Protein AF-A0A8I1ED83-F1 (afdb_monomer_lite)

Sequence (125 aa):
MSNDLAVIEKYAGKINADVREGWEAGLKGRIRVVGGYTDRPAPGHLTGPRLLDWESGRDAATRLLSTRMTIFSGKNRDGKVEVKRKGWPQRWPVVMKMASDGCYGDVDVYHMEDGQISRHHCCGI

Organism: Pseudomonas putida (NCBI:txid303)

Structure (mmCIF, N/CA/C/O backbone):
data_AF-A0A8I1ED83-F1
#
_entry.id   AF-A0A8I1ED83-F1
#
loop_
_atom_site.group_PDB
_atom_site.id
_atom_site.type_symbol
_atom_site.label_atom_id
_atom_site.label_alt_id
_atom_site.label_comp_id
_atom_site.label_asym_id
_atom_site.label_entity_id
_atom_site.label_seq_id
_atom_site.pdbx_PDB_ins_code
_atom_site.Cartn_x
_atom_site.Cartn_y
_atom_site.Cartn_z
_atom_site.occupancy
_atom_site.B_iso_or_equiv
_atom_site.auth_seq_id
_atom_site.auth_comp_id
_atom_site.auth_asym_id
_atom_site.auth_atom_id
_atom_site.pdbx_PDB_model_num
ATOM 1 N N . MET A 1 1 ? -8.269 8.825 -12.696 1.00 40.94 1 MET A N 1
ATOM 2 C CA . MET A 1 1 ? -7.217 8.755 -13.731 1.00 40.94 1 MET A CA 1
ATOM 3 C C . MET A 1 1 ? -6.224 9.924 -13.688 1.00 40.94 1 MET A C 1
ATOM 5 O O . MET A 1 1 ? -5.092 9.684 -14.069 1.00 40.94 1 MET A O 1
ATOM 9 N N . SER A 1 2 ? -6.554 11.148 -13.222 1.00 51.75 2 SER A N 1
ATOM 10 C CA . SER A 1 2 ? -5.547 12.239 -13.138 1.00 51.75 2 SER A CA 1
ATOM 11 C C . SER A 1 2 ? -4.580 12.130 -11.947 1.00 51.75 2 SER A C 1
ATOM 13 O O . SER A 1 2 ? -3.435 12.549 -12.070 1.00 51.75 2 SER A O 1
ATOM 15 N N . ASN A 1 3 ? -5.000 11.535 -10.821 1.00 67.12 3 ASN A N 1
ATOM 16 C CA . ASN A 1 3 ? -4.136 11.393 -9.640 1.00 67.12 3 ASN A CA 1
ATOM 17 C C . ASN A 1 3 ? -2.948 10.453 -9.877 1.00 67.12 3 ASN A C 1
ATOM 19 O O . ASN A 1 3 ? -1.863 10.721 -9.375 1.00 67.12 3 ASN A O 1
ATOM 23 N N . ASP A 1 4 ? -3.122 9.398 -10.678 1.00 72.31 4 ASP A N 1
ATOM 24 C CA . ASP A 1 4 ? -2.057 8.417 -10.904 1.00 72.31 4 ASP A CA 1
ATOM 25 C 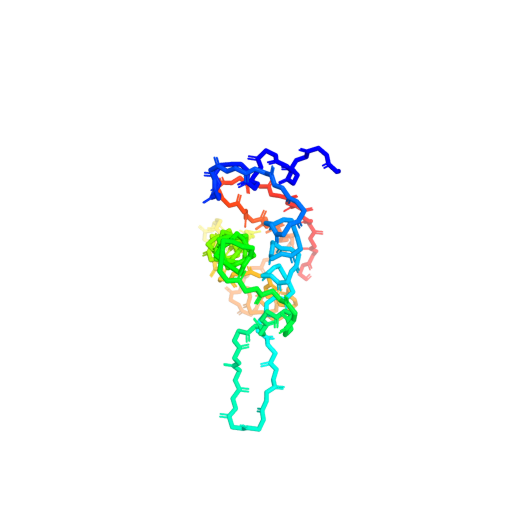C . ASP A 1 4 ? -0.858 9.049 -11.621 1.00 72.31 4 ASP A C 1
ATOM 27 O O . ASP A 1 4 ? 0.279 8.775 -11.265 1.00 72.31 4 ASP A O 1
ATOM 31 N N . LEU A 1 5 ? -1.094 9.954 -12.578 1.00 82.56 5 LEU A N 1
ATOM 32 C CA . LEU A 1 5 ? -0.021 10.624 -13.322 1.00 82.56 5 LEU A CA 1
ATOM 33 C C . LEU A 1 5 ? 0.815 11.548 -12.430 1.00 82.56 5 LEU A C 1
ATOM 35 O O . LEU A 1 5 ? 2.039 11.480 -12.477 1.00 82.56 5 LEU A O 1
ATOM 39 N N . ALA A 1 6 ? 0.171 12.352 -11.579 1.00 84.50 6 ALA A N 1
ATOM 40 C CA . ALA A 1 6 ? 0.872 13.239 -10.648 1.00 84.50 6 ALA A CA 1
ATOM 41 C C . ALA A 1 6 ? 1.705 12.453 -9.622 1.00 84.50 6 ALA A C 1
ATOM 43 O O . ALA A 1 6 ? 2.816 12.847 -9.267 1.00 84.50 6 ALA A O 1
ATOM 44 N N . VAL A 1 7 ? 1.187 11.312 -9.161 1.00 83.44 7 VAL A N 1
ATOM 45 C CA . VAL A 1 7 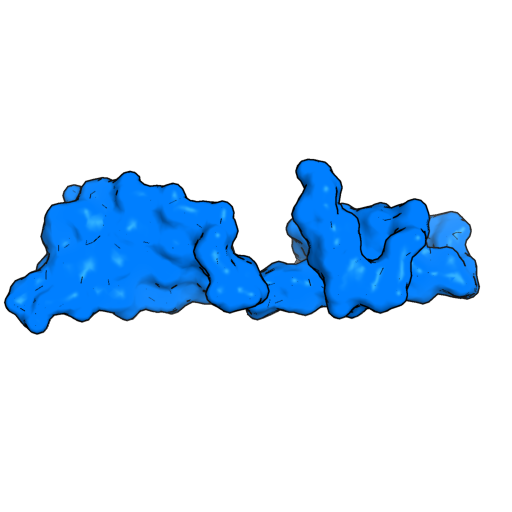? 1.915 10.431 -8.244 1.00 83.44 7 VAL A CA 1
ATOM 46 C C . VAL A 1 7 ? 3.079 9.743 -8.964 1.00 83.44 7 VAL A C 1
ATOM 48 O O . VAL A 1 7 ? 4.186 9.712 -8.430 1.00 83.44 7 VAL A O 1
ATOM 51 N N . ILE A 1 8 ? 2.877 9.249 -10.189 1.00 85.75 8 ILE A N 1
ATOM 52 C CA . ILE A 1 8 ? 3.959 8.677 -11.002 1.00 85.75 8 ILE A CA 1
ATOM 53 C C . ILE A 1 8 ? 5.072 9.704 -11.192 1.00 85.75 8 ILE A C 1
ATOM 55 O O . ILE A 1 8 ? 6.229 9.392 -10.932 1.00 85.75 8 ILE A O 1
ATOM 59 N N . GLU A 1 9 ? 4.744 10.933 -11.584 1.00 89.25 9 GLU A N 1
ATOM 60 C CA . GLU A 1 9 ? 5.734 11.996 -11.769 1.00 89.25 9 GLU A CA 1
ATOM 61 C C . GLU A 1 9 ? 6.491 12.307 -10.475 1.00 89.25 9 GLU A C 1
ATOM 63 O O . GLU A 1 9 ? 7.718 12.385 -10.489 1.00 89.25 9 GLU A O 1
ATOM 68 N N . LYS A 1 10 ? 5.789 12.372 -9.337 1.00 87.94 10 LYS A N 1
ATOM 69 C CA . LYS A 1 10 ? 6.400 12.575 -8.016 1.00 87.94 10 LYS A CA 1
ATOM 70 C C . LYS A 1 10 ? 7.448 11.509 -7.671 1.00 87.94 10 LYS A C 1
ATOM 72 O O . LYS A 1 10 ? 8.476 11.844 -7.087 1.00 87.94 10 LYS A O 1
ATOM 77 N N . TYR A 1 11 ? 7.190 10.235 -7.976 1.00 88.19 11 TYR A N 1
ATOM 78 C CA . TYR A 1 11 ? 8.061 9.127 -7.553 1.00 88.19 11 TYR A CA 1
ATOM 79 C C . TYR A 1 11 ? 9.071 8.665 -8.612 1.00 88.19 11 TYR A C 1
ATOM 81 O O . TYR A 1 11 ? 10.165 8.232 -8.243 1.00 88.19 11 TYR A O 1
ATOM 89 N N . ALA A 1 12 ? 8.715 8.726 -9.896 1.00 88.38 12 ALA A N 1
ATOM 90 C CA . ALA A 1 12 ? 9.541 8.282 -11.021 1.00 88.38 12 ALA A CA 1
ATOM 91 C C . ALA A 1 12 ? 10.260 9.443 -11.736 1.00 88.38 12 ALA A C 1
ATOM 93 O O . ALA A 1 12 ? 11.195 9.202 -12.500 1.00 88.38 12 ALA A O 1
ATOM 94 N N . GLY A 1 13 ? 9.835 10.694 -11.516 1.00 88.62 13 GLY A N 1
ATOM 95 C CA . GLY A 1 13 ? 10.445 11.906 -12.080 1.00 88.62 13 GLY A CA 1
ATOM 96 C C . GLY A 1 13 ? 10.150 12.166 -13.561 1.00 88.62 13 GLY A C 1
ATOM 97 O O . GLY A 1 13 ? 10.587 13.178 -14.101 1.00 88.62 13 GLY A O 1
ATOM 98 N N . LYS A 1 14 ? 9.443 11.257 -14.239 1.00 89.31 14 LYS A N 1
ATOM 99 C CA . LYS A 1 14 ? 9.040 11.380 -15.645 1.00 89.31 14 LYS A CA 1
ATOM 100 C C . LYS A 1 14 ? 7.851 10.478 -15.947 1.00 89.31 14 LYS A C 1
ATOM 102 O O . LYS A 1 14 ? 7.622 9.494 -15.247 1.00 89.31 14 LYS A O 1
ATOM 107 N N . ILE A 1 15 ? 7.130 10.781 -17.024 1.00 89.88 15 ILE A N 1
ATOM 108 C CA . ILE A 1 15 ? 5.992 9.984 -17.488 1.00 89.88 15 ILE A CA 1
ATOM 109 C C . ILE A 1 15 ? 6.211 9.584 -18.948 1.00 89.88 15 ILE A C 1
ATOM 111 O O . ILE A 1 15 ? 6.312 10.436 -19.827 1.00 89.88 15 ILE A O 1
ATOM 115 N N . ASN A 1 16 ? 6.227 8.280 -19.216 1.00 93.19 16 ASN A N 1
ATOM 116 C CA . ASN A 1 16 ? 6.091 7.712 -20.556 1.00 93.19 16 ASN A CA 1
ATOM 117 C C . ASN A 1 16 ? 5.361 6.357 -20.489 1.00 93.19 16 ASN A C 1
ATOM 119 O O . ASN A 1 16 ? 4.943 5.929 -19.411 1.00 93.19 16 ASN A O 1
ATOM 123 N N . ALA A 1 17 ? 5.157 5.710 -21.639 1.00 93.06 17 ALA A N 1
ATOM 124 C CA . ALA A 1 17 ? 4.416 4.452 -21.718 1.00 93.06 17 ALA A CA 1
ATOM 125 C C . ALA A 1 17 ? 5.068 3.328 -20.894 1.00 93.06 17 ALA A C 1
ATOM 127 O O . ALA A 1 17 ? 4.368 2.668 -20.129 1.00 93.06 17 ALA A O 1
ATOM 128 N N . ASP A 1 18 ? 6.391 3.175 -20.984 1.00 95.88 18 ASP A N 1
ATOM 129 C CA . ASP A 1 18 ? 7.129 2.120 -20.285 1.00 95.88 18 ASP A CA 1
ATOM 130 C C . ASP A 1 18 ? 7.095 2.347 -18.756 1.00 95.88 18 ASP A C 1
ATOM 132 O O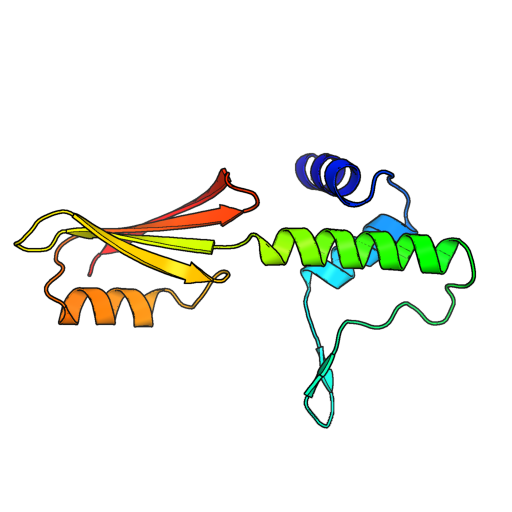 . ASP A 1 18 ? 6.807 1.418 -18.003 1.00 95.88 18 ASP A O 1
ATOM 136 N N . VAL A 1 19 ? 7.254 3.596 -18.283 1.00 95.19 19 VAL A N 1
ATOM 137 C CA . VAL A 1 19 ? 7.088 3.964 -16.857 1.00 95.19 19 VAL A CA 1
ATOM 138 C C . VAL A 1 19 ? 5.679 3.640 -16.362 1.00 95.19 19 VAL A C 1
ATOM 140 O O . VAL A 1 19 ? 5.513 3.113 -15.263 1.00 95.19 19 VAL A O 1
ATOM 143 N N . ARG A 1 20 ? 4.641 3.953 -17.146 1.00 94.38 20 ARG A N 1
ATOM 144 C CA . ARG A 1 20 ? 3.250 3.671 -16.758 1.00 94.38 20 ARG A CA 1
ATOM 145 C C . ARG A 1 20 ? 2.981 2.173 -16.676 1.00 94.38 20 ARG A C 1
ATOM 147 O O . ARG A 1 20 ? 2.359 1.726 -15.717 1.00 94.38 20 ARG A O 1
ATOM 154 N N . GLU A 1 21 ? 3.475 1.402 -17.637 1.00 94.75 21 GLU A N 1
ATOM 155 C CA . GLU A 1 21 ? 3.362 -0.056 -17.607 1.00 94.75 21 GLU A CA 1
ATOM 156 C C . GLU A 1 21 ? 4.087 -0.643 -16.385 1.00 94.75 21 GLU A C 1
ATOM 158 O O . GLU A 1 21 ? 3.533 -1.477 -15.663 1.00 94.75 21 GLU A O 1
ATOM 163 N N . GLY A 1 22 ? 5.296 -0.152 -16.100 1.00 95.00 22 GLY A N 1
ATOM 164 C CA . GLY A 1 22 ? 6.054 -0.507 -14.905 1.00 95.00 22 GLY A CA 1
ATOM 165 C C . GLY A 1 22 ? 5.303 -0.185 -13.618 1.00 95.00 22 GLY A C 1
ATOM 166 O O . GLY A 1 22 ? 5.197 -1.028 -12.726 1.00 95.00 22 GLY A O 1
ATOM 167 N N . TRP A 1 23 ? 4.709 1.006 -13.537 1.00 94.81 23 TRP A N 1
ATOM 168 C CA . TRP A 1 23 ? 3.883 1.437 -12.411 1.00 94.81 23 TRP A CA 1
ATOM 169 C C . TRP A 1 23 ? 2.700 0.497 -12.168 1.00 94.81 23 TRP A C 1
ATOM 171 O O . TRP A 1 23 ? 2.493 0.025 -11.048 1.00 94.81 23 TRP A O 1
ATOM 181 N N . GLU A 1 24 ? 1.953 0.158 -13.218 1.00 93.62 24 GLU A N 1
ATOM 182 C CA . GLU A 1 24 ? 0.839 -0.787 -13.131 1.00 93.62 24 GLU A CA 1
ATOM 183 C C . GLU A 1 24 ? 1.297 -2.179 -12.677 1.00 93.62 24 GLU A C 1
ATOM 185 O O . GLU A 1 24 ? 0.606 -2.839 -11.892 1.00 93.62 24 GLU A O 1
ATOM 190 N N . ALA A 1 25 ? 2.467 -2.634 -13.132 1.00 93.56 25 ALA A N 1
ATOM 191 C CA . ALA A 1 25 ? 3.063 -3.878 -12.663 1.00 93.56 25 ALA A CA 1
ATOM 192 C C . ALA A 1 25 ? 3.439 -3.797 -11.175 1.00 93.56 25 ALA A C 1
ATOM 194 O O . ALA A 1 25 ? 3.102 -4.703 -10.412 1.00 93.56 25 ALA A O 1
ATOM 195 N N . GLY A 1 26 ? 4.067 -2.705 -10.738 1.00 91.94 26 GLY A N 1
ATOM 196 C CA . GLY A 1 26 ? 4.436 -2.494 -9.339 1.00 91.94 26 GLY A CA 1
ATOM 197 C C . GLY A 1 26 ? 3.223 -2.423 -8.407 1.00 91.94 26 GLY A C 1
ATOM 198 O O . GLY A 1 26 ? 3.232 -3.050 -7.349 1.00 91.94 26 GLY A O 1
ATOM 199 N N . LEU A 1 27 ? 2.127 -1.771 -8.819 1.00 90.62 27 LEU A N 1
ATOM 200 C CA . LEU A 1 27 ? 0.877 -1.714 -8.046 1.00 90.62 27 LEU A CA 1
ATOM 201 C C . LEU A 1 27 ? 0.232 -3.090 -7.831 1.00 90.62 27 LEU A C 1
ATOM 203 O O . LEU A 1 27 ? -0.404 -3.318 -6.800 1.00 90.62 27 LEU A O 1
ATOM 207 N N . LYS A 1 28 ? 0.414 -4.023 -8.774 1.00 90.38 28 LYS A N 1
ATOM 208 C CA . LYS A 1 28 ? -0.037 -5.420 -8.638 1.00 90.38 28 LYS A CA 1
ATOM 209 C C . LYS A 1 28 ? 0.809 -6.226 -7.644 1.00 90.38 28 LYS A C 1
ATOM 211 O O . LYS A 1 28 ? 0.484 -7.389 -7.391 1.00 90.38 28 LYS A O 1
ATOM 216 N N . GLY A 1 29 ? 1.882 -5.643 -7.111 1.00 85.44 29 GLY A N 1
ATOM 217 C CA . GLY A 1 29 ? 2.767 -6.255 -6.132 1.00 85.44 29 GLY A CA 1
ATOM 218 C C . GLY A 1 29 ? 3.485 -7.501 -6.648 1.00 85.44 29 GLY A C 1
ATOM 219 O O . GLY A 1 29 ? 3.539 -7.786 -7.850 1.00 85.44 29 GLY A O 1
ATOM 220 N N . ARG A 1 30 ? 4.039 -8.259 -5.700 1.00 87.81 30 ARG A N 1
ATOM 221 C CA . ARG A 1 30 ? 4.838 -9.458 -5.965 1.00 87.81 30 ARG A CA 1
ATOM 222 C C . ARG A 1 30 ? 3.997 -10.623 -6.471 1.00 87.81 30 ARG A C 1
ATOM 224 O O . ARG A 1 30 ? 2.845 -10.798 -6.080 1.00 87.81 30 ARG A O 1
ATOM 231 N N . ILE A 1 31 ? 4.609 -11.452 -7.306 1.00 90.88 31 ILE A N 1
ATOM 232 C CA . ILE A 1 31 ? 4.035 -12.714 -7.773 1.00 90.88 31 ILE A CA 1
ATOM 233 C C . ILE A 1 31 ? 4.601 -13.879 -6.975 1.00 90.88 31 ILE A C 1
ATOM 235 O O . ILE A 1 31 ? 5.760 -13.869 -6.561 1.00 90.88 31 ILE A O 1
ATOM 239 N N . ARG A 1 32 ? 3.769 -14.899 -6.768 1.00 89.81 32 ARG A N 1
ATOM 240 C CA . ARG A 1 32 ? 4.206 -16.163 -6.185 1.00 89.81 32 ARG A CA 1
ATOM 241 C C . ARG A 1 32 ? 4.865 -17.005 -7.272 1.00 89.81 32 ARG A C 1
ATOM 243 O O . ARG A 1 32 ? 4.244 -17.288 -8.291 1.00 89.81 32 ARG A O 1
ATOM 250 N N . VAL A 1 33 ? 6.097 -17.416 -7.023 1.00 89.69 33 VAL A N 1
ATOM 251 C CA . VAL A 1 33 ? 6.863 -18.357 -7.846 1.00 89.69 33 VAL A CA 1
ATOM 252 C C . VAL A 1 33 ? 7.296 -19.534 -6.973 1.00 89.69 33 VAL A C 1
ATOM 254 O O . VAL A 1 33 ? 7.193 -19.477 -5.744 1.00 89.69 33 VAL A O 1
ATOM 257 N N . VAL A 1 34 ? 7.740 -20.633 -7.586 1.00 88.94 34 VAL A N 1
ATOM 258 C CA . VAL A 1 34 ? 8.260 -21.782 -6.829 1.00 88.94 34 VAL A CA 1
ATOM 259 C C . VAL A 1 34 ? 9.401 -21.291 -5.929 1.00 88.94 34 VAL A C 1
ATOM 261 O O . VAL A 1 34 ? 10.379 -20.737 -6.418 1.00 88.94 34 VAL A O 1
ATOM 264 N N . GLY A 1 35 ? 9.240 -21.438 -4.612 1.00 87.25 35 GLY A N 1
ATOM 265 C CA . GLY A 1 35 ? 10.230 -21.011 -3.618 1.00 87.25 35 GLY A CA 1
ATOM 266 C C . GLY A 1 35 ? 10.031 -19.618 -3.005 1.00 87.25 35 GLY A C 1
ATOM 267 O O . GLY A 1 35 ? 10.758 -19.289 -2.072 1.00 87.25 35 GLY A O 1
ATOM 268 N N . GLY A 1 36 ? 9.051 -18.807 -3.433 1.00 90.62 36 GLY A N 1
ATOM 269 C CA . GLY A 1 36 ? 8.797 -17.530 -2.753 1.00 90.62 36 GLY A CA 1
ATOM 270 C C . GLY A 1 36 ? 7.940 -16.506 -3.493 1.00 90.62 36 GLY A C 1
ATOM 271 O O . GLY A 1 36 ? 7.199 -16.820 -4.424 1.00 90.62 36 GLY A O 1
ATOM 272 N N . TYR A 1 37 ? 8.039 -15.256 -3.039 1.00 90.19 37 TYR A N 1
ATOM 273 C CA . TYR A 1 37 ? 7.442 -14.091 -3.688 1.00 90.19 37 TYR A CA 1
ATOM 274 C C . TYR A 1 37 ? 8.546 -13.252 -4.318 1.00 90.19 37 TYR A C 1
ATOM 276 O O . TYR A 1 37 ? 9.469 -12.838 -3.619 1.00 90.19 37 TYR A O 1
ATOM 284 N N . THR A 1 38 ? 8.426 -12.974 -5.610 1.00 89.19 38 THR A N 1
ATOM 285 C CA . THR A 1 38 ? 9.368 -12.129 -6.349 1.00 89.19 38 THR A CA 1
ATOM 286 C C . THR A 1 38 ? 8.650 -10.944 -6.977 1.00 89.19 38 THR A C 1
ATOM 288 O O . THR A 1 38 ? 7.428 -10.969 -7.168 1.00 89.19 38 THR A O 1
ATOM 291 N N . ASP A 1 39 ? 9.400 -9.892 -7.280 1.00 87.31 39 ASP A N 1
ATOM 292 C CA . ASP A 1 39 ? 8.876 -8.758 -8.028 1.00 87.31 39 ASP A CA 1
ATOM 293 C C . ASP A 1 39 ? 8.498 -9.200 -9.447 1.00 87.31 39 ASP A C 1
ATOM 295 O O . ASP A 1 39 ? 9.029 -10.169 -9.996 1.00 87.31 39 ASP A O 1
ATOM 299 N N . ARG A 1 40 ? 7.522 -8.512 -10.043 1.00 90.19 40 ARG A N 1
ATOM 300 C CA . ARG A 1 40 ? 7.090 -8.843 -11.402 1.00 90.19 40 ARG A CA 1
ATOM 301 C C . ARG A 1 40 ? 8.234 -8.570 -12.383 1.00 90.19 40 ARG A C 1
ATOM 303 O O . ARG A 1 40 ? 8.828 -7.489 -12.307 1.00 90.19 40 ARG A O 1
ATOM 310 N N . PRO A 1 41 ? 8.548 -9.522 -13.279 1.00 90.75 41 PRO A N 1
ATOM 311 C CA . PRO A 1 41 ? 9.559 -9.305 -14.300 1.00 90.75 41 PRO A CA 1
ATOM 312 C C . PRO A 1 41 ? 9.051 -8.311 -15.347 1.00 90.75 41 PRO A C 1
ATOM 314 O O . PRO A 1 41 ? 7.848 -8.249 -15.621 1.00 90.75 41 PRO A O 1
ATOM 317 N N . ALA A 1 42 ? 9.980 -7.561 -15.935 1.00 93.31 42 ALA A N 1
ATOM 318 C CA . ALA A 1 42 ? 9.695 -6.710 -17.081 1.00 93.31 42 ALA A CA 1
ATOM 319 C C . ALA A 1 42 ? 9.300 -7.556 -18.309 1.00 93.31 42 ALA A C 1
ATOM 321 O O . ALA A 1 42 ? 9.735 -8.709 -18.430 1.00 93.31 42 ALA A O 1
ATOM 322 N N . PRO A 1 43 ? 8.511 -7.006 -19.248 1.00 93.75 43 PRO A N 1
ATOM 323 C CA . PRO A 1 43 ? 8.299 -7.629 -20.548 1.00 93.75 43 PRO A CA 1
ATOM 324 C C . PRO A 1 43 ? 9.633 -7.896 -21.259 1.00 93.75 43 PRO A C 1
ATOM 326 O O . PRO A 1 43 ? 10.469 -7.005 -21.385 1.00 93.75 43 PRO A O 1
ATOM 329 N N . GLY A 1 44 ? 9.819 -9.111 -21.781 1.00 94.12 44 GLY A N 1
ATOM 330 C CA . GLY A 1 44 ? 11.112 -9.548 -22.333 1.00 94.12 44 GLY A CA 1
ATOM 331 C C . GLY A 1 44 ? 11.595 -8.799 -23.582 1.00 94.12 44 GLY A C 1
ATOM 332 O O . GLY A 1 44 ? 12.740 -8.966 -23.982 1.00 94.12 44 GLY A O 1
ATOM 333 N N . HIS A 1 45 ? 10.741 -7.981 -24.202 1.00 92.75 45 HIS A N 1
ATOM 334 C CA . HIS A 1 45 ? 11.099 -7.153 -25.355 1.00 92.75 45 HIS A CA 1
ATOM 335 C C . HIS A 1 45 ? 11.661 -5.774 -24.961 1.00 92.75 45 HIS A C 1
ATOM 337 O O . HIS A 1 45 ? 12.120 -5.036 -25.832 1.00 92.75 45 HIS A O 1
ATOM 343 N N . LEU A 1 46 ? 11.597 -5.393 -23.679 1.00 94.56 46 LEU A N 1
ATOM 344 C CA . LEU A 1 46 ? 12.159 -4.133 -23.201 1.00 94.56 46 LEU A CA 1
ATOM 345 C C . LEU A 1 46 ? 13.658 -4.293 -22.948 1.00 94.56 46 LEU A C 1
ATOM 347 O O . LEU A 1 46 ? 14.090 -5.152 -22.184 1.00 94.56 46 LEU A O 1
ATOM 351 N N . THR A 1 47 ? 14.454 -3.425 -23.566 1.00 94.75 47 THR A N 1
ATOM 352 C CA . THR A 1 47 ? 15.915 -3.411 -23.425 1.00 94.75 47 THR A CA 1
ATOM 353 C C . THR A 1 47 ? 16.439 -1.984 -23.310 1.00 94.75 47 THR A C 1
ATOM 355 O O . THR A 1 47 ? 15.832 -1.046 -23.837 1.00 94.75 47 THR A O 1
ATOM 358 N N . GLY A 1 48 ? 17.594 -1.813 -22.663 1.00 95.31 48 GLY A N 1
ATOM 359 C CA . GLY A 1 48 ? 18.270 -0.518 -22.565 1.00 95.31 48 GLY A CA 1
ATOM 360 C C . GLY A 1 48 ? 17.401 0.545 -21.869 1.00 95.31 48 GLY A C 1
ATOM 361 O O . GLY A 1 48 ? 16.814 0.245 -20.830 1.00 95.31 48 GLY A O 1
ATOM 362 N N . PRO A 1 49 ? 17.277 1.768 -22.421 1.00 95.31 49 PRO A N 1
ATOM 363 C CA . PRO A 1 49 ? 16.523 2.855 -21.787 1.00 95.31 49 PRO A CA 1
ATOM 364 C C . PRO A 1 49 ? 15.063 2.512 -21.469 1.00 95.31 49 PRO A C 1
ATOM 366 O O . PRO A 1 49 ? 14.556 2.907 -20.427 1.00 95.31 49 PRO A O 1
ATOM 369 N N . ARG A 1 50 ? 14.400 1.728 -22.327 1.00 95.75 50 ARG A N 1
ATOM 370 C CA . ARG A 1 50 ? 12.997 1.339 -22.119 1.00 95.75 50 ARG A CA 1
ATOM 371 C C . ARG A 1 50 ? 12.817 0.417 -20.915 1.00 95.75 50 ARG A C 1
ATOM 373 O O . ARG A 1 50 ? 11.843 0.541 -20.181 1.00 95.75 50 ARG A O 1
ATOM 380 N N . LEU A 1 51 ? 13.777 -0.485 -20.697 1.00 96.38 51 LEU A N 1
ATOM 381 C CA . LEU A 1 51 ? 13.792 -1.347 -19.516 1.00 96.38 51 LEU A CA 1
ATOM 382 C C . LEU A 1 51 ? 13.978 -0.515 -18.242 1.00 96.38 51 LEU A C 1
ATOM 384 O O . LEU A 1 51 ? 13.221 -0.690 -17.294 1.00 96.38 51 LEU A O 1
ATOM 388 N N . LEU A 1 52 ? 14.921 0.432 -18.250 1.00 95.69 52 LEU A N 1
ATOM 389 C CA . LEU A 1 52 ? 15.163 1.328 -17.113 1.00 95.69 52 LEU A CA 1
ATOM 390 C C . LEU A 1 52 ? 13.931 2.178 -16.775 1.00 95.69 52 LEU A C 1
ATOM 392 O O . LEU A 1 52 ? 13.627 2.412 -15.606 1.00 95.69 52 LEU A O 1
ATOM 396 N N . ASP A 1 53 ? 13.205 2.630 -17.794 1.00 96.12 53 ASP A N 1
ATOM 397 C CA . ASP A 1 53 ? 11.976 3.405 -17.633 1.00 96.12 53 ASP A CA 1
ATOM 398 C C . ASP A 1 53 ? 10.869 2.573 -16.989 1.00 96.12 53 ASP A C 1
ATOM 400 O O . ASP A 1 53 ? 10.227 3.016 -16.033 1.00 96.12 53 ASP A O 1
ATOM 404 N N . TRP A 1 54 ? 10.705 1.337 -17.452 1.00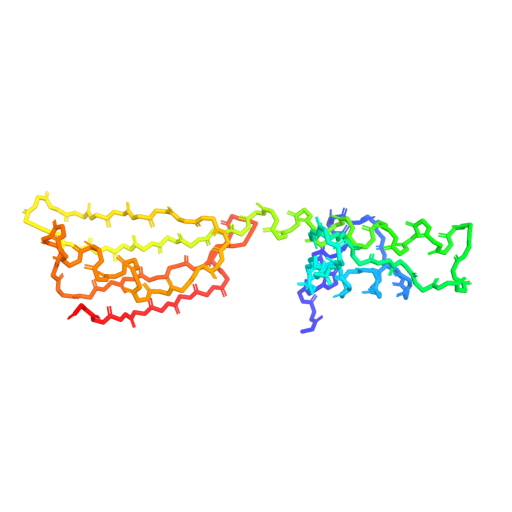 96.56 54 TRP A N 1
ATOM 405 C CA . TRP A 1 54 ? 9.778 0.389 -16.854 1.00 96.56 54 TRP A CA 1
ATOM 406 C C . TRP A 1 54 ? 10.137 0.066 -15.397 1.00 96.56 54 TRP A C 1
ATOM 408 O O . TRP A 1 54 ? 9.279 0.125 -14.513 1.00 96.56 54 TRP A O 1
ATOM 418 N N . GLU A 1 55 ? 11.409 -0.209 -15.107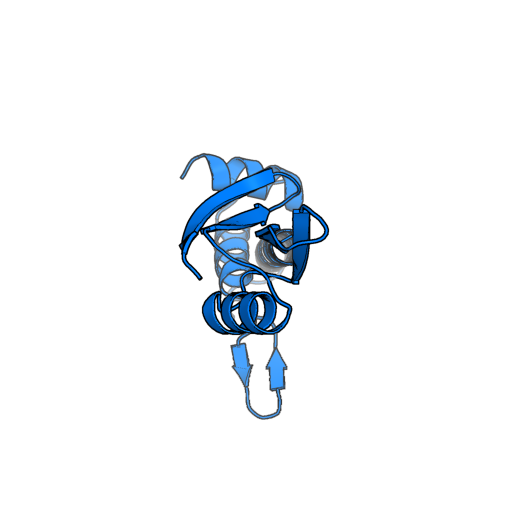 1.00 95.19 55 GLU A N 1
ATOM 419 C CA . GLU A 1 55 ? 11.877 -0.476 -13.742 1.00 95.19 55 GLU A CA 1
ATOM 420 C C . GLU A 1 55 ? 11.664 0.732 -12.826 1.00 95.19 55 GLU A C 1
ATOM 422 O O . GLU A 1 55 ? 11.164 0.568 -11.713 1.00 95.19 55 GLU A O 1
ATOM 427 N N . SER A 1 56 ? 11.927 1.948 -13.315 1.00 94.94 56 SER A N 1
ATOM 428 C CA . SER A 1 56 ? 11.650 3.188 -12.583 1.00 94.94 56 SER A CA 1
ATOM 429 C C . SER A 1 56 ? 10.174 3.298 -12.189 1.00 94.94 56 SER A C 1
ATOM 431 O O . SER A 1 56 ? 9.856 3.578 -11.031 1.00 94.94 56 SER A O 1
ATOM 433 N N . GLY A 1 57 ? 9.258 2.999 -13.117 1.00 95.06 57 GLY A N 1
ATOM 434 C CA . GLY A 1 57 ? 7.823 2.956 -12.839 1.00 95.06 57 GLY A CA 1
ATOM 435 C C . GLY A 1 57 ? 7.444 1.919 -11.780 1.00 95.06 57 GLY A C 1
ATOM 436 O O . GLY A 1 57 ? 6.714 2.226 -10.832 1.00 95.06 57 GLY A O 1
ATOM 437 N N . ARG A 1 58 ? 7.972 0.694 -11.896 1.00 95.12 58 ARG A N 1
ATOM 438 C CA . ARG A 1 58 ? 7.716 -0.394 -10.937 1.00 95.12 58 ARG A CA 1
ATOM 439 C C . ARG A 1 58 ? 8.221 -0.048 -9.540 1.00 95.12 58 ARG A C 1
ATOM 441 O O . ARG A 1 58 ? 7.522 -0.271 -8.545 1.00 95.12 58 ARG A O 1
ATOM 448 N N . ASP A 1 59 ? 9.426 0.492 -9.456 1.00 93.38 59 ASP A N 1
ATOM 449 C CA . ASP A 1 59 ? 10.070 0.827 -8.194 1.00 93.38 59 ASP A CA 1
ATOM 450 C C . ASP A 1 59 ? 9.376 2.027 -7.534 1.00 93.38 59 ASP A C 1
ATOM 452 O O . ASP A 1 59 ? 9.150 2.020 -6.322 1.00 93.38 59 ASP A O 1
ATOM 456 N N . ALA A 1 60 ? 8.940 3.013 -8.324 1.00 93.25 60 ALA A N 1
ATOM 457 C CA . ALA A 1 60 ? 8.092 4.112 -7.872 1.00 93.25 60 ALA A CA 1
ATOM 458 C C . ALA A 1 60 ? 6.779 3.605 -7.248 1.00 93.25 60 ALA A C 1
ATOM 460 O O . ALA A 1 60 ? 6.437 3.992 -6.127 1.00 93.25 60 ALA A O 1
ATOM 461 N N . ALA A 1 61 ? 6.082 2.679 -7.913 1.00 92.38 61 ALA A N 1
ATOM 462 C CA . ALA A 1 61 ? 4.868 2.071 -7.368 1.00 92.38 61 ALA A CA 1
ATOM 463 C C . ALA A 1 61 ? 5.160 1.280 -6.086 1.00 92.38 61 ALA A C 1
ATOM 465 O O . ALA A 1 61 ? 4.416 1.370 -5.111 1.00 92.38 61 ALA A O 1
ATOM 466 N N . THR A 1 62 ? 6.278 0.555 -6.038 1.00 90.31 62 THR A N 1
ATOM 467 C CA . THR A 1 62 ? 6.698 -0.189 -4.840 1.00 90.31 62 THR A CA 1
ATOM 468 C C . THR A 1 62 ? 6.959 0.745 -3.656 1.00 90.31 62 THR A C 1
ATOM 470 O O . THR A 1 62 ? 6.539 0.447 -2.534 1.00 90.31 62 THR A O 1
ATOM 473 N N . ARG A 1 63 ? 7.578 1.910 -3.890 1.00 89.75 63 ARG A N 1
ATOM 474 C CA . ARG A 1 63 ? 7.752 2.952 -2.865 1.00 89.75 63 ARG A CA 1
ATOM 475 C C . ARG A 1 63 ? 6.405 3.467 -2.374 1.00 89.75 63 ARG A C 1
ATOM 477 O O . ARG A 1 63 ? 6.204 3.501 -1.161 1.00 89.75 63 ARG A O 1
ATOM 484 N N . LEU A 1 64 ? 5.464 3.772 -3.269 1.00 90.44 64 LEU A N 1
ATOM 485 C CA . LEU A 1 64 ? 4.110 4.176 -2.881 1.00 90.44 64 LEU A CA 1
ATOM 486 C C . LEU A 1 64 ? 3.436 3.098 -2.021 1.00 90.44 64 LEU A C 1
ATOM 488 O O . LEU A 1 64 ? 2.971 3.390 -0.919 1.00 90.44 64 LEU A O 1
ATOM 492 N N . LEU A 1 65 ? 3.440 1.838 -2.465 1.00 89.06 65 LEU A N 1
ATOM 493 C CA . LEU A 1 65 ? 2.880 0.714 -1.706 1.00 89.06 65 LEU A CA 1
ATOM 494 C C . LEU A 1 65 ? 3.523 0.580 -0.322 1.00 89.06 65 LEU A C 1
ATOM 496 O O . LEU A 1 65 ? 2.835 0.274 0.654 1.00 89.06 65 LEU A O 1
ATOM 500 N N . SER A 1 66 ? 4.825 0.854 -0.216 1.00 88.88 66 SER A N 1
ATOM 501 C CA . SER A 1 66 ? 5.538 0.835 1.058 1.00 88.88 66 SER A CA 1
ATOM 502 C C . SER A 1 66 ? 5.056 1.918 2.024 1.00 88.88 66 SER A C 1
ATOM 504 O O . SER A 1 66 ? 5.266 1.770 3.220 1.00 88.88 66 SER A O 1
ATOM 506 N N . THR A 1 67 ? 4.380 2.976 1.575 1.00 90.19 67 THR A N 1
ATOM 507 C CA . THR A 1 67 ? 3.794 3.992 2.469 1.00 90.19 67 THR A CA 1
ATOM 508 C C . THR A 1 67 ? 2.440 3.576 3.041 1.00 90.19 67 THR A C 1
ATOM 510 O O . THR A 1 67 ? 2.018 4.119 4.063 1.00 90.19 67 THR A O 1
ATOM 513 N N . ARG A 1 68 ? 1.766 2.589 2.429 1.00 93.00 68 ARG A N 1
ATOM 514 C CA . ARG A 1 68 ? 0.399 2.214 2.798 1.00 93.00 68 ARG A CA 1
ATOM 515 C C . ARG A 1 68 ? 0.298 1.752 4.242 1.00 93.00 68 ARG A C 1
ATOM 517 O O . ARG A 1 68 ? 1.080 0.922 4.725 1.00 93.00 68 ARG A O 1
ATOM 524 N N . MET A 1 69 ? -0.733 2.246 4.909 1.00 94.69 69 MET A N 1
ATOM 525 C CA . MET A 1 69 ? -1.057 1.906 6.285 1.00 94.69 69 MET A CA 1
ATOM 526 C C . MET A 1 69 ? -2.566 1.925 6.470 1.00 94.69 69 MET A C 1
ATOM 528 O O . MET A 1 69 ? -3.268 2.666 5.794 1.00 94.69 69 MET A O 1
ATOM 532 N N . THR A 1 70 ? -3.062 1.127 7.402 1.00 95.62 70 THR A N 1
ATOM 533 C CA . THR A 1 70 ? -4.450 1.192 7.851 1.00 95.62 70 THR A CA 1
ATOM 534 C C . THR A 1 70 ? -4.467 1.502 9.338 1.00 95.62 70 THR A C 1
ATOM 536 O O . THR A 1 70 ? -3.761 0.853 10.115 1.00 95.62 70 THR A O 1
ATOM 539 N N . ILE A 1 71 ? -5.245 2.508 9.724 1.00 95.62 71 ILE A N 1
ATOM 540 C CA . ILE A 1 71 ? -5.463 2.915 11.111 1.00 95.62 71 ILE A CA 1
ATOM 541 C C . ILE A 1 71 ? -6.889 2.525 11.476 1.00 95.62 71 ILE A C 1
ATOM 543 O O . ILE A 1 71 ? -7.833 2.965 10.829 1.00 95.62 71 ILE A O 1
ATOM 547 N N . PHE A 1 72 ? -7.027 1.704 12.508 1.00 95.81 72 PHE A N 1
ATOM 548 C CA . PHE A 1 72 ? -8.303 1.352 13.114 1.00 95.81 72 PHE A CA 1
ATOM 549 C C . PHE A 1 72 ? -8.451 2.178 14.383 1.00 95.81 72 PHE A C 1
ATOM 551 O O . PHE A 1 72 ? -7.560 2.136 15.231 1.00 95.81 72 PHE A O 1
ATOM 558 N N . SER A 1 73 ? -9.535 2.930 14.513 1.00 96.00 73 SER A N 1
ATOM 559 C CA . SER A 1 73 ? -9.806 3.770 15.671 1.00 96.00 73 SER A CA 1
ATOM 560 C C . SER A 1 73 ? -11.161 3.425 16.263 1.00 96.00 73 SER A C 1
ATOM 562 O O . SER A 1 73 ? -12.151 3.397 15.548 1.00 96.00 73 SER A O 1
ATOM 564 N N . GLY A 1 74 ? -11.199 3.161 17.564 1.00 94.62 74 GLY A N 1
ATOM 565 C CA . GLY A 1 74 ? -12.429 2.869 18.295 1.00 94.62 74 GLY A CA 1
ATOM 566 C C . GLY A 1 74 ? -12.373 3.425 19.712 1.00 94.62 74 GLY A C 1
ATOM 567 O O . GLY A 1 74 ? -11.469 4.194 20.059 1.00 94.62 74 GLY A O 1
ATOM 568 N N . LYS A 1 75 ? -13.332 3.020 20.545 1.00 94.75 75 LYS A N 1
ATOM 569 C CA . LYS A 1 75 ? -13.440 3.462 21.937 1.00 94.75 75 LYS A CA 1
ATOM 570 C C . LYS A 1 75 ? -13.550 2.268 22.882 1.00 94.75 75 LYS A C 1
ATOM 572 O O . LYS A 1 75 ? -14.301 1.338 22.611 1.00 94.75 75 LYS A O 1
ATOM 577 N N . ASN A 1 76 ? -12.822 2.312 23.992 1.00 94.06 76 ASN A N 1
ATOM 578 C CA . ASN A 1 76 ? -12.948 1.380 25.110 1.00 94.06 76 ASN A CA 1
ATOM 579 C C . ASN A 1 76 ? -13.341 2.145 26.394 1.00 94.06 76 ASN A C 1
ATOM 581 O O . ASN A 1 76 ? -13.776 3.300 26.339 1.00 94.06 76 ASN A O 1
ATOM 585 N N . ARG A 1 77 ? -13.270 1.498 27.564 1.00 91.75 77 ARG A N 1
ATOM 586 C CA . ARG A 1 77 ? -13.592 2.151 28.850 1.00 91.75 77 ARG A CA 1
ATOM 587 C C . ARG A 1 77 ? -12.588 3.244 29.233 1.00 91.75 77 ARG A C 1
ATOM 589 O O . ARG A 1 77 ? -12.991 4.217 29.859 1.00 91.75 77 ARG A O 1
ATOM 596 N N . ASP A 1 78 ? -11.334 3.104 28.814 1.00 91.25 78 ASP A N 1
ATOM 597 C CA . ASP A 1 78 ? -10.233 4.016 29.148 1.00 91.25 78 ASP A CA 1
ATOM 598 C C . ASP A 1 78 ? -10.126 5.207 28.181 1.00 91.25 78 ASP A C 1
ATOM 600 O O . ASP A 1 78 ? -9.468 6.202 28.480 1.00 91.25 78 ASP A O 1
ATOM 604 N N . GLY A 1 79 ? -10.782 5.132 27.019 1.00 90.88 79 GLY A N 1
ATOM 605 C CA . GLY A 1 79 ? -10.828 6.209 26.038 1.00 90.88 79 GLY A CA 1
ATOM 606 C C . GLY A 1 79 ? -10.693 5.721 24.599 1.00 90.88 79 GLY A C 1
ATOM 607 O O . GLY A 1 79 ? -11.249 4.698 24.205 1.00 90.88 79 GLY A O 1
ATOM 608 N N . LYS A 1 80 ? -10.006 6.515 23.773 1.00 93.19 80 LYS A N 1
ATOM 609 C CA . LYS A 1 80 ? -9.792 6.226 22.351 1.00 93.19 80 LYS A CA 1
ATOM 610 C C . LYS A 1 80 ? -8.676 5.192 22.187 1.00 93.19 80 LYS A C 1
ATOM 612 O O . LYS A 1 80 ? -7.584 5.378 22.716 1.00 93.19 80 LYS A O 1
ATOM 617 N N . VAL A 1 81 ? -8.927 4.155 21.393 1.00 93.75 81 VAL A N 1
ATOM 618 C CA . VAL A 1 81 ? -7.947 3.118 21.042 1.00 93.75 81 VAL A CA 1
ATOM 619 C C . VAL A 1 81 ? -7.610 3.230 19.562 1.00 93.75 81 VAL A C 1
ATOM 621 O O . VAL A 1 81 ? -8.505 3.363 18.726 1.00 93.75 81 VAL A O 1
ATOM 624 N N . GLU A 1 82 ? -6.321 3.159 19.228 1.00 95.00 82 GLU A N 1
ATOM 625 C CA . GLU A 1 82 ? -5.846 3.137 17.845 1.00 95.00 82 GLU A CA 1
ATOM 626 C C . GLU A 1 82 ? -4.932 1.940 17.583 1.00 95.00 82 GLU A C 1
ATOM 628 O O . GLU A 1 82 ? -3.937 1.722 18.274 1.00 95.00 82 GLU A O 1
ATOM 633 N N . VAL A 1 83 ? -5.232 1.188 16.525 1.00 94.44 83 VAL A N 1
ATOM 634 C CA . VAL A 1 83 ? -4.411 0.076 16.048 1.00 94.44 83 VAL A CA 1
ATOM 635 C C . VAL A 1 83 ? -3.929 0.388 14.640 1.00 94.44 83 VAL A C 1
ATOM 637 O O . VAL A 1 83 ? -4.718 0.530 13.709 1.00 94.44 83 VAL A O 1
ATOM 640 N N . LYS A 1 84 ? -2.608 0.458 14.459 1.00 95.00 84 LYS A N 1
ATOM 641 C CA . LYS A 1 84 ? -1.981 0.689 13.151 1.00 95.00 84 LYS A CA 1
ATOM 642 C C . LYS A 1 84 ? -1.506 -0.631 12.548 1.00 95.00 84 LYS A C 1
ATOM 644 O O . LYS A 1 84 ? -0.943 -1.491 13.237 1.00 95.00 84 LYS A O 1
ATOM 649 N N . ARG A 1 85 ? -1.744 -0.815 11.251 1.00 94.62 85 ARG A N 1
ATOM 650 C CA . ARG A 1 85 ? -1.316 -1.991 10.482 1.00 94.62 85 ARG A CA 1
ATOM 651 C C . ARG A 1 85 ? -0.695 -1.571 9.161 1.00 94.62 85 ARG A C 1
ATOM 653 O O . ARG A 1 85 ? -1.150 -0.624 8.527 1.00 94.62 85 ARG A O 1
ATOM 660 N N . LYS A 1 86 ? 0.347 -2.290 8.743 1.00 92.94 86 LYS A N 1
ATOM 661 C CA . LYS A 1 86 ? 0.997 -2.060 7.452 1.00 92.94 86 LYS A CA 1
ATOM 662 C C . LYS A 1 86 ? 0.093 -2.516 6.308 1.00 92.94 86 LYS A C 1
ATOM 664 O O . LYS A 1 86 ? -0.544 -3.563 6.415 1.00 92.94 86 LYS A O 1
ATOM 669 N N . GLY A 1 87 ? 0.082 -1.758 5.213 1.00 90.56 87 GLY A N 1
ATOM 670 C CA . GLY A 1 87 ? -0.729 -2.071 4.042 1.00 90.56 87 GLY A CA 1
ATOM 671 C C . GLY A 1 87 ? -2.225 -1.998 4.340 1.00 90.56 87 GLY A C 1
ATOM 672 O O . GLY A 1 87 ? -2.654 -1.260 5.229 1.00 90.56 87 GLY A O 1
ATOM 673 N N . TRP A 1 88 ? -3.007 -2.768 3.586 1.00 89.81 88 TRP A N 1
ATOM 674 C CA . TRP A 1 88 ? -4.466 -2.851 3.692 1.00 89.81 88 TRP A CA 1
ATOM 675 C C . TRP A 1 88 ? -4.870 -4.271 4.115 1.00 89.81 88 TRP A C 1
ATOM 677 O O . TRP A 1 88 ? -5.203 -5.098 3.263 1.00 89.81 88 TRP A O 1
ATOM 687 N N . PRO A 1 89 ? -4.751 -4.609 5.412 1.00 89.25 89 PRO A N 1
ATOM 688 C CA . PRO A 1 89 ? -5.073 -5.941 5.903 1.00 89.25 89 PRO A CA 1
ATOM 689 C C . PRO A 1 89 ? -6.583 -6.199 5.869 1.00 89.25 89 PRO A C 1
ATOM 691 O O . PRO A 1 89 ? -7.399 -5.280 5.779 1.00 89.25 89 PRO A O 1
ATOM 694 N N . GLN A 1 90 ? -6.965 -7.467 6.030 1.00 89.25 90 GLN A N 1
ATOM 695 C CA . GLN A 1 90 ? -8.359 -7.808 6.297 1.00 89.25 90 GLN A CA 1
ATOM 696 C C . GLN A 1 90 ? -8.833 -7.115 7.582 1.00 89.25 90 GLN A C 1
ATOM 698 O O . GLN A 1 90 ? -8.179 -7.192 8.622 1.00 89.25 90 GLN A O 1
ATOM 703 N N . ARG A 1 91 ? -9.981 -6.436 7.497 1.00 90.69 91 ARG A N 1
ATOM 704 C CA . ARG A 1 91 ? -10.512 -5.593 8.580 1.00 90.69 91 ARG A CA 1
ATOM 705 C C . ARG A 1 91 ? -10.981 -6.410 9.784 1.00 90.69 91 ARG A C 1
ATOM 707 O O . ARG A 1 91 ? -10.616 -6.106 10.914 1.00 90.69 91 ARG A O 1
ATOM 714 N N . TRP A 1 92 ? -11.756 -7.464 9.532 1.00 91.81 92 TRP A N 1
ATOM 715 C CA . TRP A 1 92 ? -12.477 -8.213 10.567 1.00 91.81 92 TRP A CA 1
ATOM 716 C C . TRP A 1 92 ? -11.596 -8.829 11.656 1.00 91.81 92 TRP A C 1
ATOM 718 O O . TRP A 1 92 ? -11.904 -8.630 12.826 1.00 91.81 92 TRP A O 1
ATOM 728 N N . PRO A 1 93 ? -10.454 -9.469 11.341 1.00 93.44 93 PRO A N 1
ATOM 729 C CA . PRO A 1 93 ? -9.554 -9.970 12.379 1.00 93.44 93 PRO A CA 1
ATOM 730 C C . PRO A 1 93 ? -9.040 -8.881 13.334 1.00 93.44 93 PRO A C 1
ATOM 732 O O . PRO A 1 93 ? -8.812 -9.149 14.510 1.00 93.44 93 PRO A O 1
ATOM 735 N N . VAL A 1 94 ? -8.855 -7.648 12.845 1.00 92.56 94 VAL A N 1
ATOM 736 C CA . VAL A 1 94 ? -8.405 -6.521 13.676 1.00 92.56 94 VAL A CA 1
ATOM 737 C C . VAL A 1 94 ? -9.551 -5.991 14.534 1.00 92.56 94 VAL A C 1
ATOM 739 O O . VAL A 1 94 ? -9.352 -5.790 15.727 1.00 92.56 94 VAL A O 1
ATOM 742 N N . VAL A 1 95 ? -10.743 -5.829 13.953 1.00 92.94 95 VAL A N 1
ATOM 743 C CA . VAL A 1 95 ? -11.950 -5.381 14.670 1.00 92.94 95 VAL A CA 1
ATOM 744 C C . VAL A 1 95 ? -12.329 -6.369 15.777 1.00 92.94 95 VAL A C 1
ATOM 746 O O . VAL A 1 95 ? -12.501 -5.959 16.918 1.00 92.94 95 VAL A O 1
ATOM 749 N N . MET A 1 96 ? -12.343 -7.674 15.488 1.00 93.62 96 MET A N 1
ATOM 750 C CA . MET A 1 96 ? -12.627 -8.717 16.485 1.00 93.62 96 MET A CA 1
ATOM 751 C C . MET A 1 96 ? -11.595 -8.727 17.615 1.00 93.62 96 MET A C 1
ATOM 753 O O . MET A 1 96 ? -11.942 -8.942 18.775 1.00 93.62 96 MET A O 1
ATOM 757 N N . LYS A 1 97 ? -10.322 -8.454 17.301 1.00 92.62 97 LYS A N 1
ATOM 758 C CA . LYS A 1 97 ? -9.299 -8.281 18.334 1.00 92.62 97 LYS A CA 1
ATOM 759 C C . LYS A 1 97 ? -9.588 -7.053 19.202 1.00 92.62 97 LYS A C 1
ATOM 761 O O . LYS A 1 97 ? -9.554 -7.169 20.417 1.00 92.62 97 LYS A O 1
ATOM 766 N N . MET A 1 98 ? -9.926 -5.911 18.600 1.00 93.06 98 MET A N 1
ATOM 767 C CA . MET A 1 98 ? -10.301 -4.703 19.348 1.00 93.06 98 MET A CA 1
ATOM 768 C C . MET A 1 98 ? -11.523 -4.939 20.246 1.00 93.06 98 MET A C 1
ATOM 770 O O . MET A 1 98 ? -11.534 -4.475 21.383 1.00 93.06 98 MET A O 1
ATOM 774 N N . ALA A 1 99 ? -12.513 -5.696 19.769 1.00 93.12 99 ALA A N 1
ATOM 775 C CA . ALA A 1 99 ? -13.674 -6.111 20.553 1.00 93.12 99 ALA A CA 1
ATOM 776 C C . ALA A 1 99 ? -13.271 -6.970 21.762 1.00 93.12 99 ALA A C 1
ATOM 778 O O . ALA A 1 99 ? -13.685 -6.699 22.887 1.00 93.12 99 ALA A O 1
ATOM 779 N N . SER A 1 100 ? -12.398 -7.963 21.547 1.00 92.19 100 SER A N 1
ATOM 780 C CA . SER A 1 100 ? -11.834 -8.790 22.622 1.00 92.19 100 SER A CA 1
ATOM 781 C C . SER A 1 100 ? -11.018 -7.976 23.632 1.00 92.19 100 SER A C 1
ATOM 783 O O . SER A 1 100 ? -10.987 -8.331 24.807 1.00 92.19 100 SER A O 1
ATOM 785 N N . ASP A 1 101 ? -10.387 -6.888 23.189 1.00 90.94 101 ASP A N 1
ATOM 786 C CA . ASP A 1 101 ? -9.632 -5.951 24.028 1.00 90.94 101 ASP A CA 1
ATOM 787 C C . ASP A 1 101 ? -10.552 -4.910 24.722 1.00 90.94 101 ASP A C 1
ATOM 789 O O . ASP A 1 101 ? -10.079 -3.962 25.351 1.00 90.94 101 ASP A O 1
ATOM 793 N N . GLY A 1 102 ? -11.879 -5.071 24.626 1.00 91.94 102 GLY A N 1
ATOM 794 C CA . GLY A 1 102 ? -12.872 -4.256 25.331 1.00 91.94 102 GLY A CA 1
ATOM 795 C C . GLY A 1 102 ? -13.318 -2.988 24.598 1.00 91.94 102 GLY A C 1
ATOM 796 O O . GLY A 1 102 ? -13.921 -2.110 25.224 1.00 91.94 102 GLY A O 1
ATOM 797 N N . CYS A 1 103 ? -13.031 -2.862 23.297 1.00 93.00 103 CYS A N 1
ATOM 798 C CA . CYS A 1 103 ? -13.626 -1.809 22.472 1.00 93.00 103 CYS A CA 1
ATOM 799 C C . CYS A 1 103 ? -15.111 -2.096 22.206 1.00 93.00 103 CYS A C 1
ATOM 801 O O . CYS A 1 103 ? -15.517 -3.248 22.073 1.00 93.00 103 CYS A O 1
ATOM 803 N N . TYR A 1 104 ? -15.916 -1.042 22.100 1.00 92.06 104 TYR A N 1
ATOM 804 C CA . TYR A 1 104 ? -17.351 -1.122 21.830 1.00 92.06 104 TYR A CA 1
ATOM 805 C C . TYR A 1 104 ? -17.797 -0.015 20.870 1.00 92.06 104 TYR A C 1
ATOM 807 O O . TYR A 1 104 ? -17.135 1.016 20.740 1.00 92.06 104 TYR A O 1
ATOM 815 N N . GLY A 1 105 ? -18.955 -0.218 20.237 1.00 91.75 105 GLY A N 1
ATOM 816 C CA . GLY A 1 105 ? -19.524 0.720 19.271 1.00 91.75 105 GLY A CA 1
ATOM 817 C C . GLY A 1 105 ? -18.860 0.614 17.900 1.00 91.75 105 GLY A C 1
ATOM 818 O O . GLY A 1 105 ? -18.552 -0.483 17.436 1.00 91.75 105 GLY A O 1
ATOM 819 N N . ASP A 1 106 ? -18.659 1.760 17.260 1.00 93.44 106 ASP A N 1
ATOM 820 C CA . ASP A 1 106 ? -18.117 1.836 15.909 1.00 93.44 106 ASP A CA 1
ATOM 821 C C . ASP A 1 106 ? -16.585 1.916 15.886 1.00 93.44 106 ASP A C 1
ATOM 823 O O . ASP A 1 106 ? -15.943 2.508 16.760 1.00 93.44 106 ASP A O 1
ATOM 827 N N . VAL A 1 107 ? -16.002 1.331 14.839 1.00 93.88 107 VAL A N 1
ATOM 828 C CA . VAL A 1 107 ? -14.583 1.417 14.501 1.00 93.88 107 VAL A CA 1
ATOM 829 C C . VAL A 1 107 ? -14.426 2.145 13.174 1.00 93.88 107 VAL A C 1
ATOM 831 O O . VAL A 1 107 ? -14.870 1.680 12.119 1.00 93.88 107 VAL A O 1
ATOM 834 N N . ASP A 1 108 ? -13.718 3.266 13.220 1.00 95.38 108 ASP A N 1
ATOM 835 C CA . ASP A 1 108 ? -13.255 3.972 12.039 1.00 95.38 108 ASP A CA 1
ATOM 836 C C . ASP A 1 108 ? -12.008 3.298 11.466 1.00 95.38 108 ASP A C 1
ATOM 838 O O . ASP A 1 108 ? -11.031 3.031 12.166 1.00 95.38 108 ASP A O 1
ATOM 842 N N . VAL A 1 109 ? -12.011 3.067 10.159 1.00 96.06 109 VAL A N 1
ATOM 843 C CA . VAL A 1 109 ? -10.911 2.461 9.412 1.00 96.06 109 VAL A CA 1
ATOM 844 C C . VAL A 1 109 ? -10.416 3.451 8.366 1.00 96.06 109 VAL A C 1
ATOM 846 O O . VAL A 1 109 ? -11.046 3.649 7.324 1.00 96.06 109 VAL A O 1
ATOM 849 N N . TYR A 1 110 ? -9.255 4.043 8.625 1.00 95.69 110 TYR A N 1
ATOM 850 C CA . TYR A 1 110 ? -8.581 4.978 7.729 1.00 95.69 110 TYR A CA 1
ATOM 851 C C . TYR A 1 110 ? -7.491 4.252 6.947 1.00 95.69 110 TYR A C 1
ATOM 853 O O . TYR A 1 110 ? -6.513 3.769 7.519 1.00 95.69 110 TYR A O 1
ATOM 861 N N . HIS A 1 111 ? -7.641 4.186 5.630 1.00 94.00 111 HIS A N 1
ATOM 862 C CA . HIS A 1 111 ? -6.585 3.756 4.727 1.00 94.00 111 HIS A CA 1
ATOM 863 C C . HIS A 1 111 ? -5.750 4.979 4.374 1.00 94.00 111 HIS A C 1
ATOM 865 O O . HIS A 1 111 ? -6.261 5.960 3.836 1.00 94.00 111 HIS A O 1
ATOM 871 N N . MET A 1 112 ? -4.469 4.904 4.699 1.00 93.69 112 MET A N 1
ATOM 872 C CA . MET A 1 112 ? -3.482 5.934 4.439 1.00 93.69 112 MET A CA 1
ATOM 873 C C . MET A 1 112 ? -2.599 5.503 3.274 1.00 93.69 112 MET A C 1
ATOM 875 O O . MET A 1 112 ? -2.165 4.347 3.201 1.00 93.69 112 MET A O 1
ATOM 879 N N . GLU A 1 113 ? -2.299 6.441 2.391 1.00 91.25 113 GLU A N 1
ATOM 880 C CA . GLU A 1 113 ? -1.313 6.311 1.327 1.00 91.25 113 GLU A CA 1
ATOM 881 C C . GLU A 1 113 ? -0.538 7.628 1.255 1.00 91.25 113 GLU A C 1
ATOM 883 O O . GLU A 1 113 ? -1.140 8.696 1.245 1.00 91.25 113 GLU A O 1
ATOM 888 N N . ASP A 1 114 ? 0.793 7.552 1.311 1.00 88.75 114 ASP A N 1
ATOM 889 C CA . ASP A 1 114 ? 1.681 8.721 1.279 1.00 88.75 114 ASP A CA 1
ATOM 890 C C . ASP A 1 114 ? 1.317 9.826 2.296 1.00 88.75 114 ASP A C 1
ATOM 892 O O . ASP A 1 114 ? 1.326 11.023 2.018 1.00 88.75 114 ASP A O 1
ATOM 896 N N . GLY A 1 115 ? 0.930 9.408 3.505 1.00 85.25 115 GLY A N 1
ATOM 897 C CA . GLY A 1 115 ? 0.545 10.321 4.586 1.00 85.25 115 GLY A CA 1
ATOM 898 C C . GLY A 1 115 ? -0.841 10.959 4.435 1.00 85.25 115 GLY A C 1
ATOM 899 O O . GLY A 1 115 ? -1.252 11.695 5.329 1.00 85.25 115 GLY A O 1
ATOM 900 N N . GLN A 1 116 ? -1.589 10.648 3.375 1.00 88.25 116 GLN A N 1
ATOM 901 C CA . GLN A 1 116 ? -2.949 11.138 3.149 1.00 88.25 116 GLN A CA 1
ATOM 902 C C . GLN A 1 116 ? -3.986 10.028 3.332 1.00 88.25 116 GLN A C 1
ATOM 904 O O . GLN A 1 116 ? -3.712 8.856 3.075 1.00 88.25 116 GLN A O 1
ATOM 909 N N . ILE A 1 117 ? -5.198 10.395 3.759 1.00 89.44 117 ILE A N 1
ATOM 910 C CA . ILE A 1 117 ? -6.327 9.460 3.824 1.00 89.44 117 ILE A CA 1
ATOM 911 C C . ILE A 1 117 ? -6.802 9.199 2.394 1.00 89.44 117 ILE A C 1
ATOM 913 O O . ILE A 1 117 ? -7.365 10.080 1.750 1.00 89.44 117 ILE A O 1
ATOM 917 N N . SER A 1 118 ? -6.600 7.978 1.907 1.00 89.25 118 SER A N 1
ATOM 918 C CA . SER A 1 118 ? -7.078 7.543 0.593 1.00 89.25 118 SER A CA 1
ATOM 919 C C . SER A 1 118 ? -8.492 6.970 0.652 1.00 89.25 118 SER A C 1
ATOM 921 O O . SER A 1 118 ? -9.239 7.046 -0.324 1.00 89.25 118 SER A O 1
ATOM 923 N N . ARG A 1 119 ? -8.880 6.387 1.794 1.00 90.75 119 ARG A N 1
ATOM 924 C CA . ARG A 1 119 ? -10.224 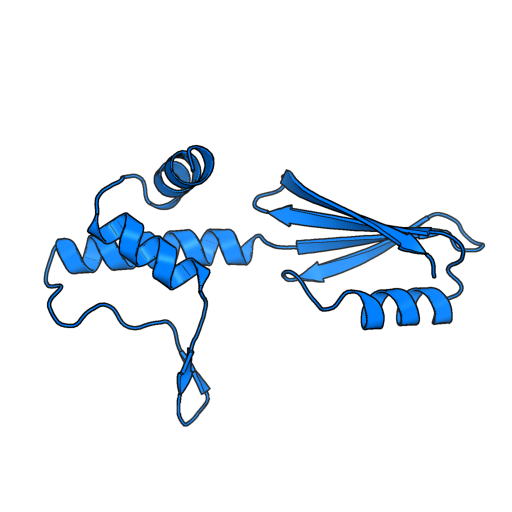5.844 2.009 1.00 90.75 119 ARG A CA 1
ATOM 925 C C . ARG A 1 119 ? -10.580 5.802 3.489 1.00 90.75 119 ARG A C 1
ATOM 927 O O . ARG A 1 119 ? -9.749 5.435 4.314 1.00 90.75 119 ARG A O 1
ATOM 934 N N . HIS A 1 120 ? -11.839 6.064 3.809 1.00 93.12 120 HIS A N 1
ATOM 935 C CA . HIS A 1 120 ? -12.393 5.906 5.152 1.00 93.12 120 HIS A CA 1
ATOM 936 C C . HIS A 1 120 ? -13.608 4.977 5.121 1.00 93.12 120 HIS A C 1
ATOM 938 O O . HIS A 1 120 ? -14.375 4.966 4.157 1.00 93.12 120 HIS A O 1
ATOM 944 N N . HIS A 1 121 ? -13.743 4.160 6.159 1.00 90.06 121 HIS A N 1
ATOM 945 C CA . HIS A 1 121 ? -14.927 3.354 6.423 1.00 90.06 121 HIS A CA 1
ATOM 946 C C . HIS A 1 121 ? -15.248 3.396 7.906 1.00 90.06 121 HIS A C 1
ATOM 948 O O . HIS A 1 121 ? -14.336 3.384 8.723 1.00 90.06 121 HIS A O 1
ATOM 954 N N . CYS A 1 122 ? -16.529 3.316 8.228 1.00 91.50 122 CYS A N 1
ATOM 955 C CA . CYS A 1 122 ? -16.998 3.030 9.571 1.00 91.50 122 CYS A CA 1
ATOM 956 C C . CYS A 1 122 ? -17.640 1.636 9.575 1.00 91.50 122 CYS A C 1
ATOM 958 O O . CYS A 1 122 ? -18.353 1.277 8.631 1.00 91.50 122 CYS A O 1
ATOM 960 N N . CYS A 1 123 ? -17.340 0.825 10.586 1.00 88.00 123 CYS A N 1
ATOM 961 C CA . CYS A 1 123 ? -18.000 -0.456 10.814 1.00 88.00 123 CYS A CA 1
ATOM 962 C C . CYS A 1 123 ? -18.205 -0.697 12.310 1.00 88.00 123 CYS A C 1
ATOM 964 O O . CYS A 1 123 ? -17.300 -0.432 13.096 1.00 88.00 123 CYS A O 1
ATOM 966 N N . GLY A 1 124 ? -19.361 -1.247 12.676 1.00 85.31 124 GLY A N 1
ATOM 967 C CA . GLY A 1 124 ? -19.641 -1.661 14.049 1.00 85.31 124 GLY A CA 1
ATOM 968 C C . GLY A 1 124 ? -18.798 -2.861 14.481 1.00 85.31 124 GLY A C 1
ATOM 969 O O . GLY A 1 124 ? -18.374 -3.662 13.640 1.00 85.31 124 GLY A O 1
ATOM 970 N N . ILE A 1 125 ? -18.560 -2.953 15.789 1.00 82.69 125 ILE A N 1
ATOM 971 C CA . ILE A 1 125 ? -18.068 -4.152 16.483 1.00 82.69 125 ILE A CA 1
ATOM 972 C C . ILE A 1 125 ? -19.197 -5.166 16.664 1.00 82.69 125 ILE A C 1
ATOM 974 O O . ILE A 1 125 ? -20.307 -4.747 17.063 1.00 82.69 125 ILE A O 1
#

Secondary structure (DSSP, 8-state):
-HHHHHHHHHHHSS--HHHHHHHHHHHT-PEEETTEEEPPPPPTT--THHHHHHHHHHHHHHHHHHH-EEEEEEE-SSSEEEEEEESS--HHHHHHHHHHTT-EEEEEEEEEETTEEEEEEEEE-

Radius of gyration: 18.67 Å; chains: 1; bounding box: 38×35×54 Å

pLDDT: mean 90.75, std 7.06, range [40.94, 96.56]

Foldseek 3Di:
DVVVVVLLCVQLVDDDDLLQQLLVQLLVPWDDDVPGTDRDDRDPVQDDPSNVSSPSSNVSNVVQLQQKKKWKWFAFPVGIDIDIDRGDDDDVVVVVVVVVVGTAFKIKIFIDTPNDGPDIDIDGD